Protein AF-A0A6A6MID5-F1 (afdb_monomer)

Organism: Hevea brasiliensis (NCBI:txid3981)

Solvent-accessible surface area (backbone atoms only — not comparable to full-atom values): 8023 Å² total; per-residue (Å²): 129,67,70,67,58,53,53,55,53,51,52,50,52,53,50,52,52,49,54,50,51,54,52,51,52,51,52,49,52,54,50,53,52,52,51,54,57,53,63,59,71,66,64,65,85,73,64,50,68,64,44,44,47,61,60,53,51,75,74,41,56,76,76,51,36,58,46,50,55,53,50,36,69,75,52,44,78,60,45,31,67,38,55,68,59,47,52,50,52,50,42,70,73,68,53,58,93,68,69,88,47,31,50,61,50,56,73,65,63,67,78,84,73,54,71,65,62,40,49,56,51,46,68,65,24,52,74,69,41,64,74,70,79,80,74,132

Foldseek 3Di:
DPPVVVVVVVVVVVVVVVVVVVVVVVVVVVVVVVVVVVVVVPPPVPQDQLCVLVVVLVPDDDPRVVVSVVQCVVCPSVCRNDPPVVVVVSCVVPVDPDPPCLVVVLVVQDCPDDPVVSVVSNVVSVVVNVPPPPDD

InterPro domains:
  IPR005162 Retrotransposon-derived protein PEG10, N-terminal capsid-like domain [PF03732] (54-129)

Sequence (136 aa):
MGAKAIGLQQESKTRNNQMMMDIKAMVAGLSLQNNELAGNRGQSMNVLPESRVKVAALHLEGKAILWHQGYVKIKGPVAYDNWQEYVGSLRARFRKQGYDDPLAELKNLKQTHGLQEYLDTFDALYPKAGVRRSSP

Nearest PDB structures (foldseek):
  6r24-assembly1_A  TM=5.335E-01  e=2.511E+00  Saccharomyces cerevisiae S288C

Structure (mmCIF, N/CA/C/O backbone):
data_AF-A0A6A6MID5-F1
#
_entry.id   AF-A0A6A6MID5-F1
#
loop_
_atom_site.group_PDB
_atom_site.id
_atom_site.type_symbol
_atom_site.label_atom_id
_atom_site.label_alt_id
_atom_site.label_comp_id
_atom_site.label_asym_id
_atom_site.label_entity_id
_atom_site.label_seq_id
_atom_site.pdbx_PDB_ins_code
_atom_site.Cartn_x
_atom_site.Cartn_y
_atom_site.Cartn_z
_atom_site.occupancy
_atom_site.B_iso_or_equiv
_atom_site.auth_seq_id
_atom_site.auth_comp_id
_atom_site.auth_asym_id
_atom_site.auth_atom_id
_atom_site.pdbx_PDB_model_num
ATOM 1 N N . MET A 1 1 ? -26.605 -54.956 -62.099 1.00 56.19 1 MET A N 1
ATOM 2 C CA . MET A 1 1 ? -26.707 -53.664 -61.374 1.00 56.19 1 MET A CA 1
ATOM 3 C C . MET A 1 1 ? -25.943 -53.617 -60.032 1.00 56.19 1 MET A C 1
ATOM 5 O O . MET A 1 1 ? -25.875 -52.544 -59.454 1.00 56.19 1 MET A O 1
ATOM 9 N N . GLY A 1 2 ? -25.311 -54.701 -59.541 1.00 59.19 2 GLY A N 1
ATOM 10 C CA . GLY A 1 2 ? -24.712 -54.739 -58.187 1.00 59.19 2 GLY A CA 1
ATOM 11 C C . GLY A 1 2 ? -23.324 -54.097 -57.993 1.00 59.19 2 GLY A C 1
ATOM 12 O O . GLY A 1 2 ? -23.050 -53.579 -56.918 1.00 59.19 2 GLY A O 1
ATOM 13 N N . ALA A 1 3 ? -22.454 -54.060 -59.009 1.00 59.59 3 ALA A N 1
ATOM 14 C CA . ALA A 1 3 ? -21.067 -53.592 -58.834 1.00 59.59 3 ALA A CA 1
ATOM 15 C C . ALA A 1 3 ? -20.940 -52.073 -58.582 1.00 59.59 3 ALA A C 1
ATOM 17 O O . ALA A 1 3 ? -20.079 -51.632 -57.825 1.00 59.59 3 ALA A O 1
ATOM 18 N N . LYS A 1 4 ? -21.836 -51.266 -59.167 1.00 64.25 4 LYS A N 1
ATOM 19 C CA . LYS A 1 4 ? -21.813 -49.797 -59.040 1.00 64.25 4 LYS A CA 1
ATOM 20 C C . LYS A 1 4 ? -22.214 -49.323 -57.634 1.00 64.25 4 LYS A C 1
ATOM 22 O O . LYS A 1 4 ? -21.677 -48.334 -57.150 1.00 64.25 4 LYS A O 1
ATOM 27 N N . ALA A 1 5 ? -23.112 -50.048 -56.963 1.00 62.97 5 ALA A N 1
ATOM 28 C CA . ALA A 1 5 ? -23.548 -49.733 -55.600 1.00 62.97 5 ALA A CA 1
ATOM 29 C C . ALA A 1 5 ? -22.451 -50.008 -54.554 1.00 62.97 5 ALA A C 1
ATOM 31 O O . ALA A 1 5 ? -22.292 -49.241 -53.607 1.00 62.97 5 ALA A O 1
ATOM 32 N N . ILE A 1 6 ? -21.653 -51.061 -54.761 1.00 67.81 6 ILE A N 1
ATOM 33 C CA . ILE A 1 6 ? -20.550 -51.442 -53.865 1.00 67.81 6 ILE A CA 1
ATOM 34 C C . ILE A 1 6 ? -19.418 -50.404 -53.918 1.00 67.81 6 ILE A C 1
ATOM 36 O O . ILE A 1 6 ? -18.905 -50.008 -52.871 1.00 67.81 6 ILE A O 1
ATOM 40 N N . GLY A 1 7 ? -19.074 -49.907 -55.114 1.00 73.06 7 GLY A N 1
ATOM 41 C CA . GLY A 1 7 ? -18.072 -48.845 -55.283 1.00 73.06 7 GLY A CA 1
ATOM 42 C C . GLY A 1 7 ? -18.457 -47.548 -54.564 1.00 73.06 7 GLY A C 1
ATOM 43 O O . GLY A 1 7 ? -17.680 -47.031 -53.765 1.00 73.06 7 GLY A O 1
ATOM 44 N N . LEU A 1 8 ? -19.702 -47.091 -54.742 1.00 74.25 8 LEU A N 1
ATOM 45 C CA . LEU A 1 8 ? -20.216 -45.879 -54.089 1.00 74.25 8 LEU A CA 1
ATOM 46 C C . LEU A 1 8 ? -20.234 -45.992 -52.554 1.00 74.25 8 LEU A C 1
ATOM 48 O O . LEU A 1 8 ? -19.911 -45.034 -51.849 1.00 74.25 8 LEU A O 1
ATOM 52 N N . GLN A 1 9 ? -20.575 -47.167 -52.014 1.00 77.62 9 GLN A N 1
ATOM 53 C CA . GLN A 1 9 ? -20.556 -47.393 -50.568 1.00 77.62 9 GLN A CA 1
ATOM 54 C C . GLN A 1 9 ? -19.124 -47.391 -50.008 1.00 77.62 9 GLN A C 1
ATOM 56 O O . GLN A 1 9 ? -18.894 -46.887 -48.908 1.00 77.62 9 GLN A O 1
ATOM 61 N N . GLN A 1 10 ? -18.156 -47.929 -50.753 1.00 79.94 10 GLN A N 1
ATOM 62 C CA . GLN A 1 10 ? -16.754 -47.930 -50.342 1.00 79.94 10 GLN A CA 1
ATOM 63 C C . GLN A 1 10 ? -16.147 -46.522 -50.387 1.00 79.94 10 GLN A C 1
ATOM 65 O O . GLN A 1 10 ? -15.466 -46.122 -49.446 1.00 79.94 10 GLN A O 1
ATOM 70 N N . GLU A 1 11 ? -16.458 -45.736 -51.417 1.00 80.56 11 GLU A N 1
ATOM 71 C CA . GLU A 1 11 ? -16.059 -44.326 -51.510 1.00 80.56 11 GLU A CA 1
ATOM 72 C C . GLU A 1 11 ? -16.633 -43.487 -50.362 1.00 80.56 11 GLU A C 1
ATOM 74 O O . GLU A 1 11 ? -15.929 -42.653 -49.791 1.00 80.56 11 GLU A O 1
ATOM 79 N N . SER A 1 12 ? -17.892 -43.729 -49.979 1.00 85.31 12 SER A N 1
ATOM 80 C CA . SER A 1 12 ? -18.508 -43.078 -48.818 1.00 85.31 12 SER A CA 1
ATOM 81 C C . SER A 1 12 ? -17.783 -43.430 -47.515 1.00 85.31 12 SER A C 1
ATOM 83 O O . SER A 1 12 ? -17.494 -42.535 -46.722 1.00 85.31 12 SER A O 1
ATOM 85 N N . LYS A 1 13 ? -17.408 -44.700 -47.315 1.00 87.75 13 LYS A N 1
ATOM 86 C CA . LYS A 1 13 ? -16.617 -45.125 -46.146 1.00 87.75 13 LYS A CA 1
ATOM 87 C C . LYS A 1 13 ? -15.249 -44.448 -46.111 1.00 87.75 13 LYS A C 1
ATOM 89 O O . LYS A 1 13 ? -14.857 -43.938 -45.066 1.00 87.75 13 LYS A O 1
ATOM 94 N N . THR A 1 14 ? -14.548 -44.392 -47.242 1.00 91.44 14 THR A N 1
ATOM 95 C CA . THR A 1 14 ? -13.245 -43.717 -47.340 1.00 91.44 14 THR A CA 1
ATOM 96 C C . THR A 1 14 ? -13.368 -42.229 -47.022 1.00 91.44 14 THR A C 1
ATOM 98 O O . THR A 1 14 ? -12.585 -41.701 -46.236 1.00 91.44 14 THR A O 1
ATOM 101 N N . ARG A 1 15 ? -14.395 -41.562 -47.558 1.00 91.19 15 ARG A N 1
ATOM 102 C CA . ARG A 1 15 ? -14.667 -40.143 -47.296 1.00 91.19 15 ARG A CA 1
ATOM 103 C C . ARG A 1 15 ? -14.971 -39.877 -45.822 1.00 91.19 15 ARG A C 1
ATOM 105 O O . ARG A 1 15 ? -14.408 -38.953 -45.248 1.00 91.19 15 ARG A O 1
ATOM 112 N N . ASN A 1 16 ? -15.798 -40.713 -45.198 1.00 91.75 16 ASN A N 1
ATOM 113 C CA . ASN A 1 16 ? -16.126 -40.596 -43.776 1.00 91.75 16 ASN A CA 1
ATOM 11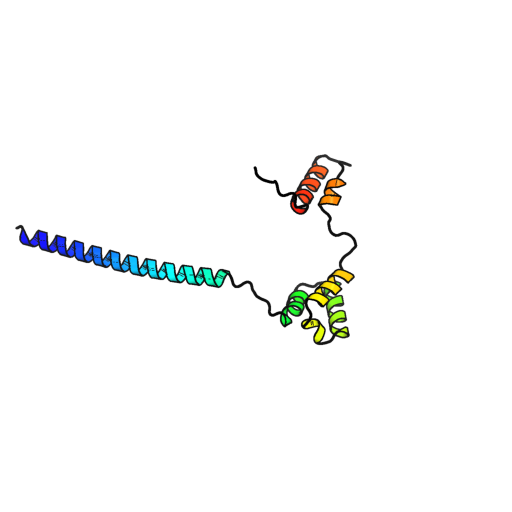4 C C . ASN A 1 16 ? -14.899 -40.837 -42.887 1.00 91.75 16 ASN A C 1
ATOM 116 O O . ASN A 1 16 ? -14.705 -40.131 -41.900 1.00 91.75 16 ASN A O 1
ATOM 120 N N . ASN A 1 17 ? -14.045 -41.797 -43.252 1.00 91.44 17 ASN A N 1
ATOM 121 C CA . ASN A 1 17 ? -12.797 -42.050 -42.538 1.00 91.44 17 ASN A CA 1
ATOM 122 C C . ASN A 1 17 ? -11.846 -40.852 -42.631 1.00 91.44 17 ASN A C 1
ATOM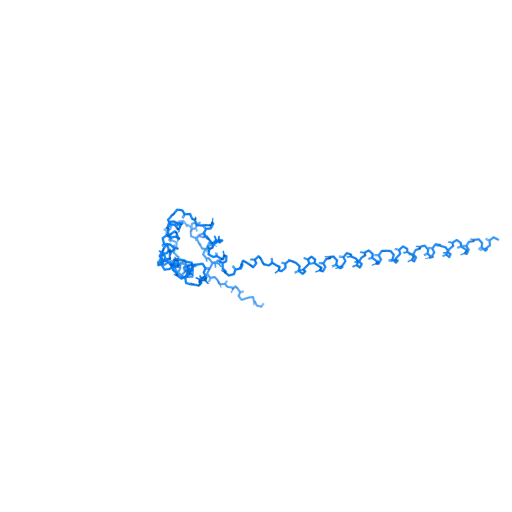 124 O O . ASN A 1 17 ? -11.269 -40.472 -41.614 1.00 91.44 17 ASN A O 1
ATOM 128 N N . GLN A 1 18 ? -11.733 -40.225 -43.807 1.00 93.12 18 GLN A N 1
ATOM 129 C CA . GLN A 1 18 ? -10.925 -39.018 -43.982 1.00 93.12 18 GLN A CA 1
ATOM 130 C C . GLN A 1 18 ? -11.468 -37.854 -43.146 1.00 93.12 18 GLN A C 1
ATOM 132 O O . GLN A 1 18 ? -10.728 -37.258 -42.373 1.00 93.12 18 GLN A O 1
ATOM 137 N N . MET A 1 19 ? -12.778 -37.600 -43.211 1.00 92.44 19 MET A N 1
ATOM 138 C CA . MET A 1 19 ? -13.420 -36.558 -42.402 1.00 92.44 19 MET A CA 1
ATOM 139 C C . MET A 1 19 ? -13.182 -36.773 -40.901 1.00 92.44 19 MET A C 1
ATOM 141 O O . MET A 1 19 ? -12.922 -35.824 -40.166 1.00 92.44 19 MET A O 1
ATOM 145 N N . MET A 1 20 ? -13.213 -38.024 -40.436 1.00 92.62 20 MET A N 1
ATOM 146 C CA . MET A 1 20 ? -12.901 -38.349 -39.044 1.00 92.62 20 MET A CA 1
ATOM 147 C C . MET A 1 20 ? -11.429 -38.124 -38.681 1.00 92.62 20 MET A C 1
ATOM 149 O O . MET A 1 20 ? -11.142 -37.756 -37.541 1.00 92.62 20 MET A O 1
ATOM 153 N N . MET A 1 21 ? -10.492 -38.336 -39.608 1.00 92.00 21 MET A N 1
ATOM 154 C CA . MET A 1 21 ? -9.079 -38.010 -39.385 1.00 92.00 21 MET A CA 1
ATOM 155 C C . MET A 1 21 ? -8.874 -36.500 -39.265 1.00 92.00 21 MET A C 1
ATOM 157 O O . MET A 1 21 ? -8.204 -36.057 -38.332 1.00 92.00 21 MET A O 1
ATOM 161 N N . ASP A 1 22 ? -9.520 -35.720 -40.130 1.00 92.88 22 ASP A N 1
ATOM 162 C CA . ASP A 1 22 ? -9.428 -34.260 -40.112 1.00 92.88 22 ASP A CA 1
ATOM 163 C C . ASP A 1 22 ? -10.006 -33.687 -38.805 1.00 92.88 22 ASP A C 1
ATOM 165 O O . ASP A 1 22 ? -9.389 -32.836 -38.163 1.00 92.88 22 ASP A O 1
ATOM 169 N N . ILE A 1 23 ? -11.144 -34.219 -38.336 1.00 95.44 23 ILE A N 1
ATOM 170 C CA . ILE A 1 23 ? -11.735 -33.851 -37.036 1.00 95.44 23 ILE A CA 1
ATOM 171 C C . ILE A 1 23 ? -10.791 -34.193 -35.880 1.00 95.44 23 ILE A C 1
ATOM 173 O O . ILE A 1 23 ? -10.583 -33.364 -34.992 1.00 95.44 23 ILE A O 1
ATOM 177 N N . LYS A 1 24 ? -10.183 -35.385 -35.879 1.00 91.62 24 LYS A N 1
ATOM 178 C CA . LYS A 1 24 ? -9.220 -35.772 -34.835 1.00 91.62 24 LYS A CA 1
ATOM 179 C C . LYS A 1 24 ? -8.004 -34.847 -34.810 1.00 91.62 24 LYS A C 1
ATOM 181 O O . LYS A 1 24 ? -7.575 -34.457 -33.726 1.00 91.62 24 LYS A O 1
ATOM 186 N N . ALA A 1 25 ? -7.483 -34.469 -35.976 1.00 92.62 25 ALA A N 1
ATOM 187 C CA . ALA A 1 25 ? -6.367 -33.535 -36.082 1.00 92.62 25 ALA A CA 1
ATOM 188 C C . ALA A 1 25 ? -6.737 -32.147 -35.532 1.00 92.62 25 ALA A C 1
ATOM 190 O O . ALA A 1 25 ? -5.980 -31.575 -34.748 1.00 92.62 25 ALA A O 1
ATOM 191 N N . MET A 1 26 ? -7.932 -31.643 -35.860 1.00 93.94 26 MET A N 1
ATOM 192 C CA . MET A 1 26 ? -8.430 -30.366 -35.336 1.00 93.94 26 MET A CA 1
ATOM 193 C C . MET A 1 26 ? -8.598 -30.387 -33.811 1.00 93.94 26 MET A C 1
ATOM 195 O O . MET A 1 26 ? -8.159 -29.462 -33.129 1.00 93.94 26 MET A O 1
ATOM 199 N N . VAL A 1 27 ? -9.175 -31.454 -33.249 1.00 92.19 27 VAL A N 1
ATOM 200 C CA . VAL A 1 27 ? -9.355 -31.594 -31.792 1.00 92.19 27 VAL A CA 1
ATOM 201 C C . VAL A 1 27 ? -8.011 -31.696 -31.067 1.00 92.19 27 VAL A C 1
ATOM 203 O O . VAL A 1 27 ? -7.846 -31.102 -29.999 1.00 92.19 27 VAL A O 1
ATOM 206 N N . ALA A 1 28 ? -7.032 -32.395 -31.648 1.00 90.31 28 ALA A N 1
ATOM 207 C CA . ALA A 1 28 ? -5.676 -32.454 -31.110 1.00 90.31 28 ALA A CA 1
ATOM 208 C C . ALA A 1 28 ? -5.016 -31.064 -31.101 1.00 90.31 28 ALA A C 1
ATOM 210 O O . ALA A 1 28 ? -4.485 -30.656 -30.070 1.00 90.31 28 ALA A O 1
ATOM 211 N N . GLY A 1 29 ? -5.128 -30.304 -32.197 1.00 88.38 29 GLY A N 1
ATOM 212 C CA . GLY A 1 29 ? -4.639 -28.922 -32.276 1.00 88.38 29 GLY A CA 1
ATOM 213 C C . GLY A 1 29 ? -5.275 -28.000 -31.229 1.00 88.38 29 GLY A C 1
ATOM 214 O O . GLY A 1 29 ? -4.566 -27.294 -30.515 1.00 88.38 29 GLY A O 1
ATOM 215 N N . LEU A 1 30 ? -6.600 -28.071 -31.056 1.00 89.94 30 LEU A N 1
ATOM 216 C CA . LEU A 1 30 ? -7.320 -27.310 -30.025 1.00 89.94 30 LEU A CA 1
ATOM 217 C C . LEU A 1 30 ? -6.902 -27.708 -28.603 1.00 89.94 30 LEU A C 1
ATOM 219 O O . LEU A 1 30 ? -6.809 -26.858 -27.718 1.00 89.94 30 LEU A O 1
ATOM 223 N N . SER A 1 31 ? -6.628 -28.992 -28.374 1.00 83.69 31 SER A N 1
ATOM 224 C CA . SER A 1 31 ? -6.165 -29.493 -27.075 1.00 83.69 31 SER A CA 1
ATOM 225 C C . SER A 1 31 ? -4.761 -28.988 -26.741 1.00 83.69 31 SER A C 1
ATOM 227 O O . SER A 1 31 ? -4.518 -28.578 -25.606 1.00 83.69 31 SER A O 1
ATOM 229 N N . LEU A 1 32 ? -3.859 -28.956 -27.728 1.00 80.44 32 LEU A N 1
ATOM 230 C CA . LEU A 1 32 ? -2.516 -28.389 -27.581 1.00 80.44 32 LEU A CA 1
ATOM 231 C C . LEU A 1 32 ? -2.584 -26.894 -27.247 1.00 80.44 32 LEU A C 1
ATOM 233 O O . LEU A 1 32 ? -2.009 -26.467 -26.247 1.00 80.44 32 LEU A O 1
ATOM 237 N N . GLN A 1 33 ? -3.387 -26.129 -27.993 1.00 79.56 33 GLN A N 1
ATOM 238 C CA . GLN A 1 33 ? -3.582 -24.699 -27.742 1.00 79.56 33 GLN A CA 1
ATOM 239 C C . GLN A 1 33 ? -4.193 -24.430 -26.354 1.00 79.56 33 GLN A C 1
ATOM 241 O O . GLN A 1 33 ? -3.767 -23.5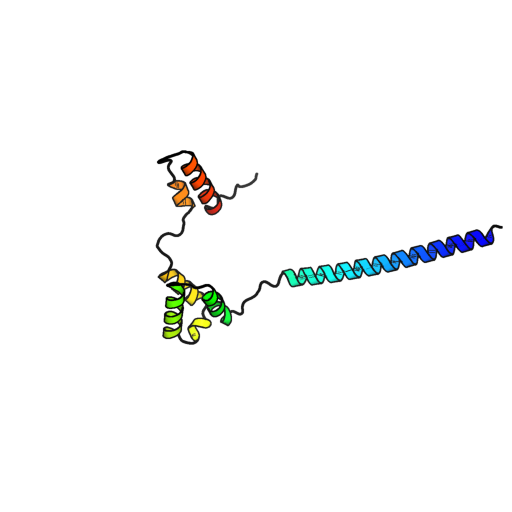17 -25.645 1.00 79.56 33 GLN A O 1
ATOM 246 N N . ASN A 1 34 ? -5.157 -25.245 -25.912 1.00 73.44 34 ASN A N 1
ATOM 247 C CA . ASN A 1 34 ? -5.742 -25.125 -24.572 1.00 73.44 34 ASN A CA 1
ATOM 248 C C . ASN A 1 34 ? -4.729 -25.414 -23.453 1.00 73.44 34 ASN A C 1
ATOM 250 O O . ASN A 1 34 ? -4.791 -24.768 -22.403 1.00 73.44 34 ASN A O 1
ATOM 254 N N . ASN A 1 35 ? -3.799 -26.349 -23.669 1.00 73.81 35 ASN A N 1
ATOM 255 C CA . ASN A 1 35 ? -2.740 -26.674 -22.714 1.00 73.81 35 ASN A CA 1
ATOM 256 C C . ASN A 1 35 ? -1.701 -25.540 -22.603 1.00 73.81 35 ASN A C 1
ATOM 258 O O . ASN A 1 35 ? -1.307 -25.167 -21.500 1.00 73.81 35 ASN A O 1
ATOM 262 N N . GLU A 1 36 ? -1.324 -24.917 -23.723 1.00 72.25 36 GLU A N 1
ATOM 263 C CA . GLU A 1 36 ? -0.448 -23.732 -23.748 1.00 72.25 36 GLU A CA 1
ATOM 264 C C . GLU A 1 36 ? -1.085 -22.529 -23.028 1.00 72.25 36 GLU A C 1
ATOM 266 O O . GLU A 1 36 ? -0.455 -21.873 -22.193 1.00 72.25 36 GLU A O 1
ATOM 271 N N . LEU A 1 37 ? -2.377 -22.278 -23.275 1.00 64.38 37 LEU A N 1
ATOM 272 C CA . LEU A 1 37 ? -3.150 -21.238 -22.584 1.00 64.38 37 LEU A CA 1
ATOM 273 C C . LEU A 1 37 ? -3.336 -21.526 -21.083 1.00 64.38 37 LEU A C 1
ATOM 275 O O . LEU A 1 37 ? -3.533 -20.597 -20.297 1.00 64.38 37 LEU A O 1
ATOM 279 N N . ALA A 1 38 ? -3.325 -22.794 -20.664 1.00 63.56 38 ALA A N 1
ATOM 280 C CA . ALA A 1 38 ? -3.353 -23.175 -19.253 1.00 63.56 38 ALA A CA 1
ATOM 281 C C . ALA A 1 38 ? -1.984 -22.966 -18.582 1.00 63.56 38 ALA A C 1
ATOM 283 O O . ALA A 1 38 ? -1.937 -22.447 -17.467 1.00 63.56 38 ALA A O 1
ATOM 284 N N . GLY A 1 39 ? -0.883 -23.268 -19.280 1.00 60.47 39 GLY A N 1
ATOM 285 C CA . GLY A 1 39 ? 0.482 -23.008 -18.807 1.00 60.47 39 GLY A CA 1
ATOM 286 C C . GLY A 1 39 ? 0.770 -21.519 -18.575 1.00 60.47 39 GLY A C 1
ATOM 287 O O . GLY A 1 39 ? 1.390 -21.155 -17.577 1.00 60.47 39 GLY A O 1
ATOM 288 N N . ASN A 1 40 ? 0.237 -20.639 -19.429 1.00 58.44 40 ASN A N 1
ATOM 289 C CA . ASN A 1 40 ? 0.419 -19.188 -19.292 1.00 58.44 40 ASN A CA 1
ATOM 290 C C . ASN A 1 40 ? -0.514 -18.520 -18.268 1.00 58.44 40 ASN A C 1
ATOM 292 O O . ASN A 1 40 ? -0.204 -17.434 -17.781 1.00 58.44 40 ASN A O 1
ATOM 296 N N . ARG A 1 41 ? -1.618 -19.164 -17.864 1.00 56.00 41 ARG A N 1
ATOM 297 C CA . ARG A 1 41 ? -2.520 -18.644 -16.813 1.00 56.00 41 ARG A CA 1
ATOM 298 C C . ARG A 1 41 ? -1.897 -18.638 -15.410 1.00 56.00 41 ARG A C 1
ATOM 300 O O . ARG A 1 41 ? -2.452 -18.020 -14.506 1.00 56.00 41 ARG A O 1
ATOM 307 N N . GLY A 1 42 ? -0.745 -19.289 -15.240 1.00 50.44 42 GLY A N 1
ATOM 308 C CA . GLY A 1 42 ? 0.053 -19.286 -14.013 1.00 50.44 42 GLY A CA 1
ATOM 309 C C . GLY A 1 42 ? 1.127 -18.197 -13.943 1.00 50.44 42 GLY A C 1
ATOM 310 O O . GLY A 1 42 ? 1.803 -18.102 -12.918 1.00 50.44 42 GLY A O 1
ATOM 311 N N . GLN A 1 43 ? 1.293 -17.358 -14.976 1.00 50.47 43 GLN A N 1
ATOM 312 C CA . GLN A 1 43 ? 2.139 -16.168 -14.871 1.00 50.47 43 GLN A CA 1
ATOM 313 C C . GLN A 1 43 ? 1.418 -15.115 -14.022 1.00 50.47 43 GLN A C 1
ATOM 315 O O . GLN A 1 43 ? 0.892 -14.117 -14.507 1.00 50.47 43 GLN A O 1
ATOM 320 N N . SER A 1 44 ? 1.419 -15.351 -12.706 1.00 50.75 44 SER A N 1
ATOM 321 C CA . SER A 1 44 ? 1.450 -14.273 -11.727 1.00 50.75 44 SER A CA 1
ATOM 322 C C . SER A 1 44 ? 2.444 -13.249 -12.251 1.00 50.75 44 SER A C 1
ATOM 324 O O . SER A 1 44 ? 3.573 -13.614 -12.584 1.00 50.75 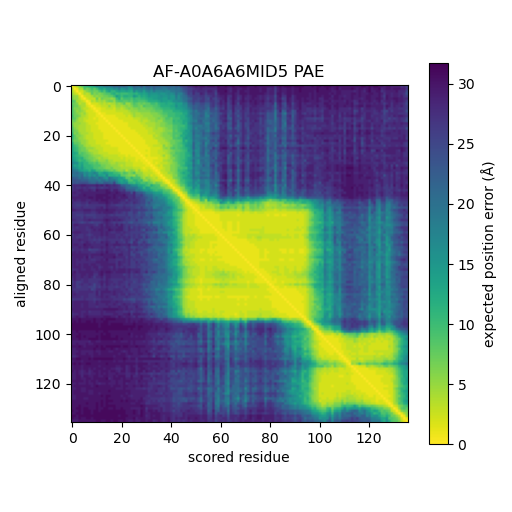44 SER A O 1
ATOM 326 N N . MET A 1 45 ? 2.001 -12.003 -12.391 1.00 49.03 45 MET A N 1
ATOM 327 C CA . MET A 1 45 ? 2.836 -10.856 -12.708 1.00 49.03 45 MET A CA 1
ATOM 328 C C . MET A 1 45 ? 3.924 -10.783 -11.630 1.00 49.03 45 MET A C 1
ATOM 330 O O . MET A 1 45 ? 3.755 -10.139 -10.596 1.00 49.03 45 MET A O 1
ATOM 334 N N . ASN A 1 46 ? 5.001 -11.549 -11.808 1.00 57.19 46 ASN A N 1
ATOM 335 C CA . ASN A 1 46 ? 6.073 -11.670 -10.843 1.00 57.19 46 ASN A CA 1
ATOM 336 C C . ASN A 1 46 ? 6.881 -10.392 -10.983 1.00 57.19 46 ASN A C 1
ATOM 338 O O . ASN A 1 46 ? 7.837 -10.318 -11.752 1.00 57.19 46 ASN A O 1
ATOM 342 N N . VAL A 1 47 ? 6.405 -9.344 -10.311 1.00 68.38 47 VAL A N 1
ATOM 343 C CA . VAL A 1 47 ? 7.118 -8.083 -10.211 1.00 68.38 47 VAL A CA 1
ATOM 344 C C . VAL A 1 47 ? 8.489 -8.423 -9.651 1.00 68.38 47 VAL A C 1
ATOM 346 O O . VAL A 1 47 ? 8.600 -8.916 -8.517 1.00 68.38 47 VAL A O 1
ATOM 349 N N . LEU A 1 48 ? 9.508 -8.172 -10.475 1.00 78.19 48 LEU A N 1
ATOM 350 C CA . LEU A 1 48 ? 10.901 -8.366 -10.112 1.00 78.19 48 LEU A CA 1
ATOM 351 C C . LEU A 1 48 ? 11.152 -7.735 -8.732 1.00 78.19 48 LEU A C 1
ATOM 353 O O . LEU A 1 48 ? 10.629 -6.640 -8.483 1.00 78.19 48 LEU A O 1
ATOM 357 N N . PRO A 1 49 ? 11.867 -8.406 -7.812 1.00 74.38 49 PRO A N 1
ATOM 358 C CA . PRO A 1 49 ? 12.055 -7.934 -6.439 1.00 74.38 49 PRO A CA 1
ATOM 359 C C . PRO A 1 49 ? 12.437 -6.449 -6.327 1.00 74.38 49 PRO A C 1
ATOM 361 O O . PRO A 1 49 ? 11.810 -5.718 -5.560 1.00 74.38 49 PRO A O 1
ATOM 364 N N . GLU A 1 50 ? 13.354 -5.990 -7.174 1.00 78.00 50 GLU A N 1
ATOM 365 C CA . GLU A 1 50 ? 13.859 -4.615 -7.289 1.00 78.00 50 GLU A CA 1
ATOM 366 C C . GLU A 1 50 ? 12.814 -3.591 -7.779 1.00 78.00 50 GLU A C 1
ATOM 368 O O . GLU A 1 50 ? 12.965 -2.376 -7.628 1.00 78.00 50 GLU A O 1
ATOM 373 N N . SER A 1 51 ? 11.722 -4.065 -8.381 1.00 86.50 51 SER A N 1
ATOM 374 C CA . SER A 1 51 ? 10.636 -3.229 -8.899 1.00 86.50 51 SER A CA 1
ATOM 375 C C . SER A 1 51 ? 9.467 -3.102 -7.923 1.00 86.50 51 SER A C 1
ATOM 377 O O . SER A 1 51 ? 8.628 -2.216 -8.088 1.00 86.50 51 SER A O 1
ATOM 379 N N . ARG A 1 52 ? 9.402 -3.931 -6.874 1.00 90.12 52 ARG A N 1
ATOM 380 C CA . ARG A 1 52 ? 8.245 -3.995 -5.962 1.00 90.12 52 ARG A CA 1
ATOM 381 C C . ARG A 1 52 ? 7.974 -2.680 -5.246 1.00 90.12 52 ARG A C 1
ATOM 383 O O . ARG A 1 52 ? 6.827 -2.251 -5.175 1.00 90.12 52 ARG A O 1
ATOM 390 N N . VAL A 1 53 ? 9.022 -2.007 -4.773 1.00 93.12 53 VAL A N 1
ATOM 391 C CA . VAL A 1 53 ? 8.893 -0.700 -4.109 1.00 93.12 53 VAL A CA 1
ATOM 392 C C . VAL A 1 53 ? 8.376 0.363 -5.081 1.00 93.12 53 VAL A C 1
ATOM 394 O O . VAL A 1 53 ? 7.515 1.159 -4.712 1.00 93.12 53 VAL A O 1
ATOM 397 N N . LYS A 1 54 ? 8.840 0.345 -6.338 1.00 92.25 54 LYS A N 1
ATOM 398 C CA . LYS A 1 54 ? 8.380 1.277 -7.381 1.00 92.25 54 LYS A CA 1
ATOM 399 C C . LYS A 1 54 ? 6.906 1.049 -7.709 1.00 92.25 54 LYS A C 1
ATOM 401 O O . LYS A 1 54 ? 6.140 2.002 -7.734 1.00 92.25 54 LYS A O 1
ATOM 406 N N . VAL A 1 55 ? 6.501 -0.208 -7.888 1.00 91.94 55 VAL A N 1
ATOM 407 C CA . VAL A 1 55 ? 5.102 -0.577 -8.156 1.00 91.94 55 VAL A CA 1
ATOM 408 C C . VAL A 1 55 ? 4.193 -0.230 -6.974 1.00 91.94 55 VAL A C 1
ATOM 410 O O . VAL A 1 55 ? 3.103 0.301 -7.175 1.00 91.94 55 VAL A O 1
ATOM 413 N N . ALA A 1 56 ? 4.638 -0.463 -5.736 1.00 91.38 56 ALA A N 1
ATOM 414 C CA . ALA A 1 56 ? 3.887 -0.072 -4.545 1.00 91.38 56 ALA A CA 1
ATOM 415 C C . ALA A 1 56 ? 3.688 1.450 -4.472 1.00 91.38 56 ALA A C 1
ATOM 417 O O . ALA A 1 56 ? 2.586 1.903 -4.175 1.00 91.38 56 ALA A O 1
ATOM 418 N N . ALA A 1 57 ? 4.720 2.234 -4.802 1.00 93.00 57 ALA A N 1
ATOM 419 C CA . ALA A 1 57 ? 4.655 3.693 -4.794 1.00 93.00 57 ALA A CA 1
ATOM 420 C C . ALA A 1 57 ? 3.609 4.267 -5.766 1.00 93.00 57 ALA A C 1
ATOM 422 O O . ALA A 1 57 ? 3.026 5.301 -5.454 1.00 93.00 57 ALA A O 1
ATOM 423 N N . LEU A 1 58 ? 3.321 3.585 -6.886 1.00 93.50 58 LEU A N 1
ATOM 424 C CA . LEU A 1 58 ? 2.267 3.990 -7.834 1.00 93.50 58 LEU A CA 1
ATOM 425 C C . LEU A 1 58 ? 0.868 4.022 -7.204 1.00 93.50 58 LEU A C 1
ATOM 427 O O . LEU A 1 58 ? -0.005 4.721 -7.702 1.00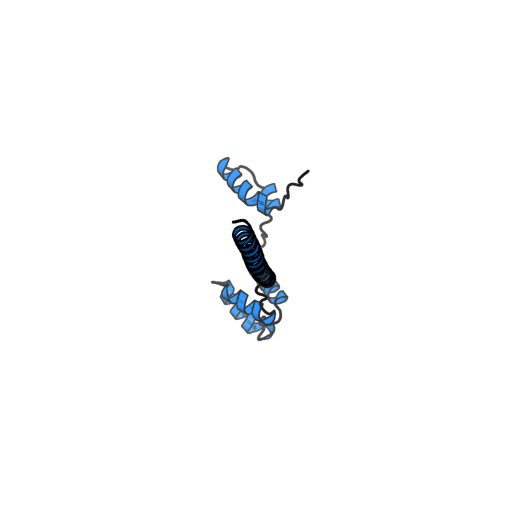 93.50 58 LEU A O 1
ATOM 431 N N . HIS A 1 59 ? 0.662 3.268 -6.124 1.00 90.25 59 HIS A N 1
ATOM 432 C CA . HIS A 1 59 ? -0.619 3.144 -5.430 1.00 90.25 59 HIS A CA 1
ATOM 433 C C . HIS A 1 59 ? -0.668 3.964 -4.133 1.00 90.25 59 HIS A C 1
ATOM 435 O O . HIS A 1 59 ? -1.633 3.872 -3.376 1.00 90.25 59 HIS A O 1
ATOM 441 N N . LEU A 1 60 ? 0.388 4.723 -3.817 1.00 90.94 60 LEU A N 1
ATOM 442 C CA . LEU A 1 60 ? 0.412 5.568 -2.629 1.00 90.94 60 LEU A CA 1
ATOM 443 C C . LEU A 1 60 ? -0.141 6.950 -2.952 1.00 90.94 60 LEU A C 1
ATOM 445 O O . LEU A 1 60 ? 0.285 7.601 -3.900 1.00 90.94 60 LEU A O 1
ATOM 449 N N . GLU A 1 61 ? -1.012 7.442 -2.078 1.00 86.12 61 GLU A N 1
ATOM 450 C CA . GLU A 1 61 ? -1.629 8.759 -2.212 1.00 86.12 61 GLU A CA 1
ATOM 451 C C . GLU A 1 61 ? -1.505 9.570 -0.914 1.00 86.12 61 GLU A C 1
ATOM 453 O O . GLU A 1 61 ? -1.205 9.049 0.169 1.00 86.12 61 GLU A O 1
ATOM 458 N N . GLY A 1 62 ? -1.695 10.887 -1.021 1.00 92.56 62 GLY A N 1
ATOM 459 C CA . GLY A 1 62 ? -1.710 11.807 0.118 1.00 92.56 62 GLY A CA 1
ATOM 460 C C . GLY A 1 62 ? -0.478 11.699 1.029 1.00 92.56 62 GLY A C 1
ATOM 461 O O . GLY A 1 62 ? 0.664 11.872 0.609 1.00 92.56 62 GLY A O 1
ATOM 462 N N . LYS A 1 63 ? -0.694 11.413 2.319 1.00 89.00 63 LYS A N 1
ATOM 463 C CA . LYS A 1 63 ? 0.395 11.316 3.313 1.00 89.00 63 LYS A CA 1
ATOM 464 C C . LYS A 1 63 ? 1.336 10.127 3.065 1.00 89.00 63 LYS A C 1
ATOM 466 O O . LYS A 1 63 ? 2.476 10.162 3.533 1.00 89.00 63 LYS A O 1
ATOM 471 N N . ALA A 1 64 ? 0.881 9.092 2.357 1.00 92.19 64 ALA A N 1
ATOM 472 C CA . ALA A 1 64 ? 1.673 7.894 2.100 1.00 92.19 64 ALA A CA 1
ATOM 473 C C . ALA A 1 64 ? 2.745 8.133 1.028 1.00 92.19 64 ALA A C 1
ATOM 475 O O . ALA A 1 64 ? 3.898 7.746 1.227 1.00 92.19 64 ALA A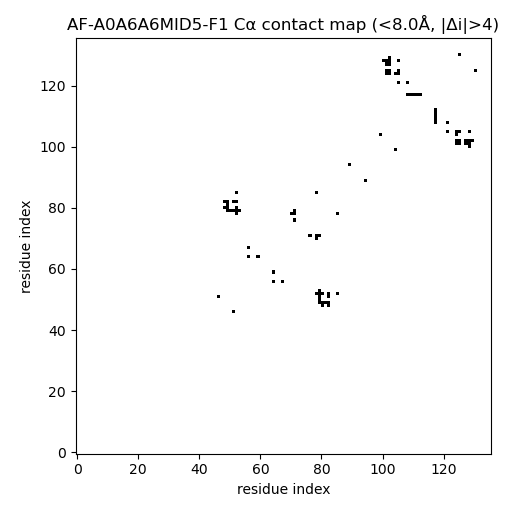 O 1
ATOM 476 N N . ILE A 1 65 ? 2.412 8.848 -0.054 1.00 94.50 65 ILE A N 1
ATOM 477 C CA . ILE A 1 65 ? 3.398 9.174 -1.095 1.00 94.50 65 ILE A CA 1
ATOM 478 C C . ILE A 1 65 ? 4.464 10.154 -0.587 1.00 94.50 65 ILE A C 1
ATOM 480 O O . ILE A 1 65 ? 5.652 9.956 -0.843 1.00 94.50 65 ILE A O 1
ATOM 484 N N . LEU A 1 66 ? 4.078 11.138 0.236 1.00 95.31 66 LEU A N 1
ATOM 485 C CA . LEU A 1 66 ? 5.026 12.051 0.891 1.00 95.31 66 LE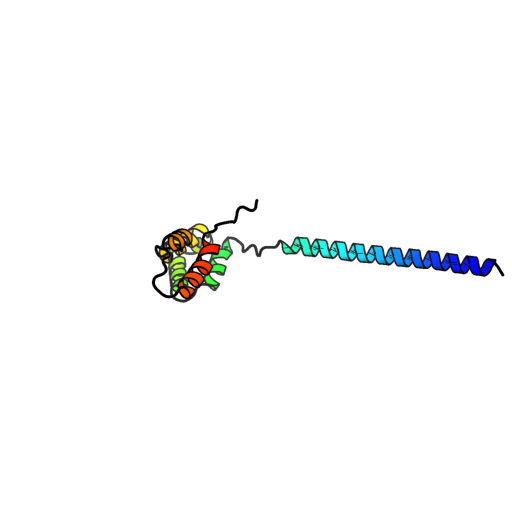U A CA 1
ATOM 486 C C . LEU A 1 66 ? 5.993 11.304 1.821 1.00 95.31 66 LEU A C 1
ATOM 488 O O . LEU A 1 66 ? 7.182 11.622 1.887 1.00 95.31 66 LEU A O 1
ATOM 492 N N . TRP A 1 67 ? 5.506 10.280 2.530 1.00 96.12 67 TRP A N 1
ATOM 493 C CA . TRP A 1 67 ? 6.380 9.419 3.321 1.00 96.12 67 TRP A CA 1
ATOM 494 C C . TRP A 1 67 ? 7.359 8.635 2.450 1.00 96.12 67 TRP A C 1
ATOM 496 O O . TRP A 1 67 ? 8.544 8.611 2.775 1.00 96.12 67 TRP A O 1
ATOM 506 N N . HIS A 1 68 ? 6.888 8.019 1.363 1.00 96.00 68 HIS A N 1
ATOM 507 C CA . HIS A 1 68 ? 7.748 7.257 0.461 1.00 96.00 68 HIS A CA 1
ATOM 508 C C . HIS A 1 68 ? 8.889 8.120 -0.096 1.00 96.00 68 HIS A C 1
ATOM 510 O O . HIS A 1 68 ? 10.041 7.694 -0.055 1.00 96.00 68 HIS A O 1
ATOM 516 N N . GLN A 1 69 ? 8.599 9.354 -0.525 1.00 96.12 69 GLN A N 1
ATOM 517 C CA . GLN A 1 69 ? 9.617 10.305 -0.988 1.00 96.12 69 GLN A CA 1
ATOM 518 C C . GLN A 1 69 ? 10.689 10.565 0.082 1.00 96.12 69 GLN A C 1
ATOM 520 O O . GLN A 1 69 ? 11.884 10.525 -0.208 1.00 96.12 69 GLN A O 1
ATOM 525 N N . GLY A 1 70 ? 10.276 10.780 1.336 1.00 96.44 70 GLY A N 1
ATOM 526 C CA . GLY A 1 70 ? 11.202 10.938 2.459 1.00 96.44 70 GLY A CA 1
ATOM 527 C C . GLY A 1 70 ? 12.004 9.668 2.762 1.00 96.44 70 GLY A C 1
ATOM 528 O O . GLY A 1 70 ? 13.206 9.743 3.001 1.00 96.44 70 GLY A O 1
ATOM 529 N N . TYR A 1 71 ? 11.358 8.501 2.707 1.00 95.56 71 TYR A N 1
ATOM 530 C CA . TYR A 1 71 ? 11.998 7.203 2.916 1.00 95.56 71 TYR A CA 1
ATOM 531 C C . TYR A 1 71 ? 13.114 6.962 1.891 1.00 95.56 71 TYR A C 1
ATOM 533 O O . TYR A 1 71 ? 14.247 6.684 2.279 1.00 95.56 71 TYR A O 1
ATOM 541 N N . VAL A 1 72 ? 12.823 7.153 0.599 1.00 95.00 72 VAL A N 1
ATOM 542 C CA . VAL A 1 72 ? 13.807 7.018 -0.488 1.00 95.00 72 VAL A CA 1
ATOM 543 C C . VAL A 1 72 ? 14.926 8.046 -0.349 1.00 95.00 72 VAL A C 1
ATOM 545 O O . VAL A 1 72 ? 16.091 7.698 -0.509 1.00 95.00 72 VAL A O 1
ATOM 548 N N . LYS A 1 73 ? 14.607 9.296 0.011 1.00 96.50 73 LYS A N 1
ATOM 549 C CA . LYS A 1 73 ? 15.618 10.344 0.212 1.00 96.50 73 LYS A CA 1
ATOM 550 C C . LYS A 1 73 ? 16.639 9.979 1.297 1.00 96.50 73 LYS A C 1
ATOM 552 O O . LYS A 1 73 ? 17.809 10.307 1.151 1.00 96.50 73 LYS A O 1
ATOM 557 N N . ILE A 1 74 ? 16.205 9.321 2.373 1.00 95.06 74 ILE A N 1
ATOM 558 C CA . ILE A 1 74 ? 17.077 8.919 3.490 1.00 95.06 74 ILE A CA 1
ATOM 559 C C . ILE A 1 74 ? 17.868 7.649 3.153 1.00 95.06 74 ILE A C 1
ATOM 561 O O . ILE A 1 74 ? 19.040 7.540 3.499 1.00 95.06 74 ILE A O 1
ATOM 565 N N . LYS A 1 75 ? 17.221 6.675 2.508 1.00 92.75 75 LYS A N 1
ATOM 566 C CA . LYS A 1 75 ? 17.780 5.338 2.255 1.00 92.75 75 LYS A CA 1
ATOM 567 C C . LYS A 1 75 ? 18.596 5.246 0.960 1.00 92.75 75 LYS A C 1
ATOM 569 O O . LYS A 1 75 ? 19.399 4.328 0.819 1.00 92.75 75 LYS A O 1
ATOM 574 N N . GLY A 1 76 ? 18.399 6.169 0.020 1.00 91.38 76 GLY A N 1
ATOM 575 C CA . GLY A 1 76 ? 19.048 6.136 -1.288 1.00 91.38 76 GLY A CA 1
ATOM 576 C C . GLY A 1 76 ? 18.622 4.918 -2.127 1.00 91.38 76 GLY A C 1
ATOM 577 O O . GLY A 1 76 ? 17.508 4.420 -1.959 1.00 91.38 76 GLY A O 1
ATOM 578 N N . PRO A 1 77 ? 19.488 4.415 -3.027 1.00 87.75 77 PRO A N 1
ATOM 579 C CA . PRO A 1 77 ? 19.171 3.291 -3.919 1.00 87.75 77 PRO A CA 1
ATOM 580 C C . PRO A 1 77 ? 18.711 2.018 -3.193 1.00 87.75 77 PRO A C 1
ATOM 582 O O . PRO A 1 77 ? 17.786 1.355 -3.653 1.00 87.75 77 PRO A O 1
ATOM 585 N N . VAL A 1 78 ? 19.260 1.756 -2.000 1.00 90.38 78 VAL A N 1
ATOM 586 C CA . VAL A 1 78 ? 18.940 0.579 -1.166 1.00 90.38 78 VAL A CA 1
ATOM 587 C C . VAL A 1 78 ? 17.457 0.532 -0.770 1.00 90.38 78 VAL A C 1
ATOM 589 O O . VAL A 1 78 ? 16.918 -0.537 -0.487 1.00 90.38 78 VAL A O 1
ATOM 592 N N . ALA A 1 79 ? 16.760 1.675 -0.801 1.00 90.50 79 ALA A N 1
ATOM 593 C CA . ALA A 1 79 ? 15.321 1.753 -0.555 1.00 90.50 79 ALA A CA 1
ATOM 594 C C . ALA A 1 79 ? 14.493 0.838 -1.470 1.00 90.50 79 ALA A C 1
ATOM 596 O O . ALA A 1 79 ? 13.388 0.456 -1.089 1.00 90.50 79 ALA A O 1
ATOM 597 N N . TYR A 1 80 ? 14.997 0.534 -2.670 1.00 91.88 80 TYR A N 1
ATOM 598 C CA . TYR A 1 80 ? 14.301 -0.262 -3.681 1.00 91.88 80 TYR A CA 1
ATOM 599 C C . TYR A 1 80 ? 14.650 -1.754 -3.626 1.00 91.88 80 TYR A C 1
ATOM 601 O O . TYR A 1 80 ? 13.861 -2.570 -4.100 1.00 91.88 80 TYR A O 1
ATOM 609 N N . ASP A 1 81 ? 15.775 -2.106 -3.004 1.00 89.88 81 ASP A N 1
ATOM 610 C CA . ASP A 1 81 ? 16.308 -3.473 -2.997 1.00 89.88 81 ASP A CA 1
ATOM 611 C C . ASP A 1 81 ? 15.789 -4.302 -1.811 1.00 89.88 81 ASP A C 1
ATOM 613 O O . ASP A 1 81 ? 15.768 -5.532 -1.863 1.00 89.88 81 ASP A O 1
ATOM 617 N N . ASN A 1 82 ? 15.329 -3.644 -0.739 1.00 89.38 82 ASN A N 1
ATOM 618 C CA . ASN A 1 82 ? 14.849 -4.307 0.474 1.00 89.38 82 ASN A CA 1
ATOM 619 C C . ASN A 1 82 ? 13.337 -4.132 0.686 1.00 89.38 82 ASN A C 1
ATOM 621 O O . ASN A 1 82 ? 12.868 -3.305 1.474 1.00 89.38 82 ASN A O 1
ATOM 625 N N . TRP A 1 83 ? 12.557 -4.961 -0.008 1.00 92.19 83 TRP A N 1
ATOM 626 C CA . TRP A 1 83 ? 11.094 -4.962 0.079 1.00 92.19 83 TRP A CA 1
ATOM 627 C C . TRP A 1 83 ? 10.571 -5.173 1.510 1.00 92.19 83 TRP A C 1
ATOM 629 O O . TRP A 1 83 ? 9.633 -4.505 1.947 1.00 92.19 83 TRP A O 1
ATOM 639 N N . GLN A 1 84 ? 11.173 -6.096 2.257 1.00 92.31 84 GLN A N 1
ATOM 640 C CA . GLN A 1 84 ? 10.743 -6.468 3.602 1.00 92.31 84 GLN A CA 1
ATOM 641 C C . GLN A 1 84 ? 10.904 -5.297 4.573 1.00 92.31 84 GLN A C 1
ATOM 643 O O . GLN A 1 84 ? 10.000 -5.014 5.362 1.00 92.31 84 GLN A O 1
ATOM 648 N N . GLU A 1 85 ? 12.023 -4.582 4.486 1.00 93.50 85 GLU A N 1
ATOM 649 C CA . GLU A 1 85 ? 12.271 -3.388 5.288 1.00 93.50 85 GLU A CA 1
ATOM 650 C C . GLU A 1 85 ? 11.341 -2.231 4.904 1.00 93.50 85 GLU A C 1
ATOM 652 O O . GLU A 1 85 ? 10.826 -1.534 5.787 1.00 93.50 85 GLU A O 1
ATOM 657 N N . TYR A 1 86 ? 11.076 -2.054 3.605 1.00 94.31 86 TYR A N 1
ATOM 658 C CA . TYR A 1 86 ? 10.127 -1.059 3.106 1.00 94.31 86 TYR A CA 1
ATOM 659 C C . TYR A 1 86 ? 8.724 -1.289 3.686 1.00 94.31 86 TYR A C 1
ATOM 661 O O . TYR A 1 86 ? 8.140 -0.385 4.288 1.00 94.31 86 TYR A O 1
ATOM 669 N N . VAL A 1 87 ? 8.211 -2.523 3.599 1.00 92.12 87 VAL A N 1
ATOM 670 C CA . VAL A 1 87 ? 6.914 -2.914 4.179 1.00 92.12 87 VAL A CA 1
ATOM 671 C C . VAL A 1 87 ? 6.919 -2.787 5.702 1.00 92.12 87 VAL A C 1
ATOM 673 O O . VAL A 1 87 ? 5.938 -2.316 6.277 1.00 92.12 87 VAL A O 1
ATOM 676 N N . GLY A 1 88 ? 8.006 -3.181 6.369 1.00 92.06 88 GLY A N 1
ATOM 677 C CA . GLY A 1 88 ? 8.157 -3.036 7.818 1.00 92.06 88 GLY A CA 1
ATOM 678 C C . GLY A 1 88 ? 8.057 -1.578 8.267 1.00 92.06 88 GLY A C 1
ATOM 679 O O . GLY A 1 88 ? 7.317 -1.268 9.199 1.00 92.06 88 GLY A O 1
ATOM 680 N N . SER A 1 89 ? 8.720 -0.673 7.548 1.00 91.69 89 SER A N 1
ATOM 681 C CA . SER A 1 89 ? 8.709 0.770 7.820 1.00 91.69 89 SER A CA 1
ATOM 682 C C . SER A 1 89 ? 7.352 1.409 7.511 1.00 91.69 89 SER A C 1
ATOM 684 O O . SER A 1 89 ? 6.858 2.224 8.293 1.00 91.69 89 SER A O 1
ATOM 686 N N . LEU A 1 90 ? 6.715 1.001 6.406 1.00 91.44 90 LEU A N 1
ATOM 687 C CA . LEU A 1 90 ? 5.356 1.415 6.048 1.00 91.44 90 LEU A CA 1
ATOM 688 C C . LEU A 1 90 ? 4.371 1.003 7.151 1.00 91.44 90 LEU A C 1
ATOM 690 O O . LEU A 1 90 ? 3.598 1.831 7.634 1.00 91.44 90 LEU A O 1
ATOM 694 N N . ARG A 1 91 ? 4.441 -0.258 7.602 1.00 87.56 91 ARG A N 1
ATOM 695 C CA . ARG A 1 91 ? 3.642 -0.766 8.724 1.00 87.56 91 ARG A CA 1
ATOM 696 C C . ARG A 1 91 ? 3.932 0.027 9.990 1.00 87.56 91 ARG A C 1
ATOM 698 O O . ARG A 1 91 ? 2.996 0.526 10.581 1.00 87.56 91 ARG A O 1
ATOM 705 N N . ALA A 1 92 ? 5.183 0.213 10.396 1.00 87.62 92 ALA A N 1
ATOM 706 C CA . ALA A 1 92 ? 5.498 0.943 11.626 1.00 87.62 92 ALA A CA 1
ATOM 707 C C . ALA A 1 92 ? 4.917 2.371 11.652 1.00 87.62 92 ALA A C 1
ATOM 709 O O . ALA A 1 92 ? 4.501 2.848 12.703 1.00 87.62 92 ALA A O 1
ATOM 710 N N . ARG A 1 93 ? 4.858 3.046 10.496 1.00 86.31 93 ARG A N 1
ATOM 711 C CA . ARG A 1 93 ? 4.362 4.424 10.395 1.00 86.31 93 ARG A CA 1
ATOM 712 C C . ARG A 1 93 ? 2.847 4.537 10.241 1.00 86.31 93 ARG A C 1
ATOM 714 O O . ARG A 1 93 ? 2.255 5.460 10.793 1.00 86.31 93 ARG A O 1
ATOM 721 N N . PHE A 1 94 ? 2.237 3.663 9.443 1.00 83.25 94 PHE A N 1
ATOM 722 C CA . PHE A 1 94 ? 0.822 3.769 9.066 1.00 83.25 94 PHE A CA 1
ATOM 723 C C . PHE A 1 94 ? -0.075 2.745 9.752 1.00 83.25 94 PHE A C 1
ATOM 725 O O . PHE A 1 94 ? -1.296 2.893 9.733 1.00 83.25 94 PHE A O 1
ATOM 732 N N . ARG A 1 95 ? 0.498 1.735 10.406 1.00 73.25 95 ARG A N 1
ATOM 733 C CA . ARG A 1 95 ? -0.258 0.857 11.292 1.00 73.25 95 ARG A CA 1
ATOM 734 C C . ARG A 1 95 ? -0.566 1.633 12.570 1.00 73.25 95 ARG A C 1
ATOM 736 O O . ARG A 1 95 ? 0.263 1.723 13.471 1.00 73.25 95 ARG A O 1
ATOM 743 N N . LYS A 1 96 ? -1.777 2.183 12.661 1.00 63.62 96 LYS A N 1
ATOM 744 C CA . LYS A 1 96 ? -2.392 2.477 13.962 1.00 63.62 96 LYS A CA 1
ATOM 745 C C . LYS A 1 96 ? -2.491 1.170 14.767 1.00 63.62 96 LYS A C 1
ATOM 747 O O . LYS A 1 96 ? -2.700 0.104 14.189 1.00 63.62 96 LYS A O 1
ATOM 752 N N . GLN A 1 97 ? -2.338 1.248 16.094 1.00 50.59 97 GLN A N 1
ATOM 753 C CA . GLN A 1 97 ? -2.831 0.197 16.993 1.00 50.59 97 GLN A CA 1
ATOM 754 C C . GLN A 1 97 ? -4.307 -0.039 16.657 1.00 50.59 97 GLN A C 1
ATOM 756 O O . GLN A 1 97 ? -5.071 0.920 16.610 1.00 50.59 97 GLN A O 1
ATOM 761 N N . GLY A 1 98 ? -4.683 -1.273 16.360 1.00 49.59 98 GLY A N 1
ATOM 762 C CA . GLY A 1 98 ? -5.938 -1.563 15.670 1.00 49.59 98 GLY A CA 1
ATOM 763 C C . GLY A 1 98 ? -5.632 -2.211 14.334 1.00 49.59 98 GLY A C 1
ATOM 764 O O . GLY A 1 98 ? -5.898 -1.673 13.267 1.00 49.59 98 GLY A O 1
ATOM 765 N N . TYR A 1 99 ? -5.015 -3.389 14.407 1.00 53.38 99 TYR A N 1
ATOM 766 C CA . TYR A 1 99 ? -5.473 -4.436 13.508 1.00 53.38 99 TYR A CA 1
ATOM 767 C C . TYR A 1 99 ? -6.991 -4.485 13.724 1.00 53.38 99 TYR A C 1
ATOM 769 O O . TYR A 1 99 ? -7.382 -4.540 14.892 1.00 53.38 99 TYR A O 1
ATOM 777 N N . ASP A 1 100 ? -7.803 -4.413 12.667 1.00 62.41 100 ASP A N 1
ATOM 778 C CA . ASP A 1 100 ? -9.152 -4.974 12.747 1.00 62.41 100 ASP A CA 1
ATOM 779 C C . ASP A 1 100 ? -8.917 -6.380 13.303 1.00 62.41 100 ASP A C 1
ATOM 781 O O . ASP A 1 100 ? -8.277 -7.204 12.643 1.00 62.41 100 ASP A O 1
ATOM 785 N N . ASP A 1 101 ? -9.256 -6.592 14.569 1.00 70.00 101 ASP A N 1
ATOM 786 C CA . ASP A 1 101 ? -9.296 -7.904 15.190 1.00 70.00 101 ASP A CA 1
ATOM 787 C C . ASP A 1 101 ? -10.771 -8.245 15.140 1.00 70.00 101 ASP A C 1
ATOM 789 O O . ASP A 1 101 ? -11.504 -7.987 16.098 1.00 70.00 101 ASP A O 1
ATOM 793 N N . PRO A 1 102 ? -11.253 -8.746 13.990 1.00 75.62 102 PRO A N 1
ATOM 794 C CA . PRO A 1 102 ? -12.674 -8.860 13.761 1.00 75.62 102 PRO A CA 1
ATOM 795 C C . PRO A 1 102 ? -13.255 -9.888 14.727 1.00 75.62 102 PRO A C 1
ATOM 797 O O . PRO A 1 102 ? -14.444 -9.855 14.998 1.00 75.62 102 PRO A O 1
ATOM 800 N N . LEU A 1 103 ? -12.421 -10.775 15.288 1.00 78.50 103 LEU A N 1
ATOM 801 C CA . LEU A 1 103 ? -12.804 -11.714 16.326 1.00 78.50 103 LEU A CA 1
ATOM 802 C C . LEU A 1 103 ? -12.962 -11.024 17.690 1.00 78.50 103 LEU A C 1
ATOM 804 O O . LEU A 1 103 ? -13.940 -11.296 18.386 1.00 78.50 103 LEU A O 1
ATOM 808 N N . ALA A 1 104 ? -12.055 -10.124 18.082 1.00 79.25 104 ALA A N 1
ATOM 809 C CA . ALA A 1 104 ? -12.228 -9.318 19.293 1.00 79.25 104 ALA A CA 1
ATOM 810 C C . ALA A 1 104 ? -13.386 -8.319 19.166 1.00 79.25 104 ALA A C 1
ATOM 812 O O . ALA A 1 104 ? -14.139 -8.133 20.122 1.00 79.25 104 ALA A O 1
ATOM 813 N N . GLU A 1 105 ? -13.568 -7.707 17.999 1.00 82.12 105 GLU A N 1
ATOM 814 C CA . GLU A 1 105 ? -14.701 -6.829 17.707 1.00 82.12 105 GLU A CA 1
ATOM 815 C C . GLU A 1 105 ? -16.018 -7.607 17.720 1.00 82.12 105 GLU A C 1
ATOM 817 O O . GLU A 1 105 ? -16.958 -7.180 18.383 1.00 82.12 105 GLU A O 1
ATOM 822 N N . LEU A 1 106 ? -16.062 -8.799 17.113 1.00 84.62 106 LEU A N 1
ATOM 823 C CA . LEU A 1 106 ? -17.218 -9.696 17.176 1.00 84.62 106 LEU A CA 1
ATOM 824 C C . LEU A 1 106 ? -17.526 -10.126 18.615 1.00 84.62 106 LEU A C 1
ATOM 826 O O . LEU A 1 106 ? -18.682 -10.114 19.028 1.00 84.62 106 LEU A O 1
ATOM 830 N N . LYS A 1 107 ? -16.500 -10.461 19.408 1.00 83.12 107 LYS A N 1
ATOM 831 C CA . LYS A 1 107 ? -16.643 -10.813 20.831 1.00 83.12 107 LYS A CA 1
ATOM 832 C C . LYS A 1 107 ? -17.218 -9.659 21.660 1.00 83.12 107 LYS A C 1
ATOM 834 O O . LYS A 1 107 ? -17.934 -9.901 22.630 1.00 83.12 107 LYS A O 1
ATOM 839 N N . ASN A 1 108 ? -16.878 -8.423 21.306 1.00 86.12 108 ASN A N 1
ATOM 840 C CA . ASN A 1 108 ? -17.311 -7.222 22.016 1.00 86.12 108 ASN A CA 1
ATOM 841 C C . ASN A 1 108 ? -18.578 -6.588 21.420 1.00 86.12 108 ASN A C 1
ATOM 843 O O . ASN A 1 108 ? -19.090 -5.626 21.998 1.00 86.12 108 ASN A O 1
ATOM 847 N N . LEU A 1 109 ? -19.095 -7.113 20.304 1.00 88.31 109 LEU A N 1
ATOM 848 C CA . LEU A 1 109 ? -20.285 -6.602 19.638 1.00 88.31 109 LEU A CA 1
ATOM 849 C C . LEU A 1 109 ? -21.511 -6.795 20.538 1.00 88.31 109 LEU A C 1
ATOM 851 O O . LEU A 1 109 ? -21.903 -7.913 20.871 1.00 88.31 109 LEU A O 1
ATOM 855 N N . LYS A 1 110 ? -22.139 -5.683 20.920 1.00 86.88 110 LYS A N 1
ATOM 856 C CA . LYS A 1 110 ? -23.382 -5.654 21.696 1.00 86.88 110 LYS A CA 1
ATOM 857 C C . LYS A 1 110 ? -24.423 -4.864 20.925 1.00 86.88 110 LYS A C 1
ATOM 859 O O . LYS A 1 110 ? -24.095 -3.850 20.316 1.00 86.88 110 LYS A O 1
ATOM 864 N N . GLN A 1 111 ? -25.677 -5.294 20.991 1.00 88.38 111 GLN A N 1
ATOM 865 C CA . GLN A 1 111 ? -26.780 -4.492 20.482 1.00 88.38 111 GLN A CA 1
ATOM 866 C C . GLN A 1 111 ? -26.969 -3.282 21.404 1.00 88.38 111 GLN A C 1
ATOM 868 O O . GLN A 1 111 ? -27.496 -3.403 22.508 1.00 88.38 111 GLN A O 1
ATOM 873 N N . THR A 1 112 ? -26.492 -2.122 20.967 1.00 86.06 112 THR A N 1
ATOM 874 C CA . THR A 1 112 ? -26.660 -0.845 21.674 1.00 86.06 112 THR A CA 1
ATOM 875 C C . THR A 1 112 ? -27.859 -0.054 21.155 1.00 86.06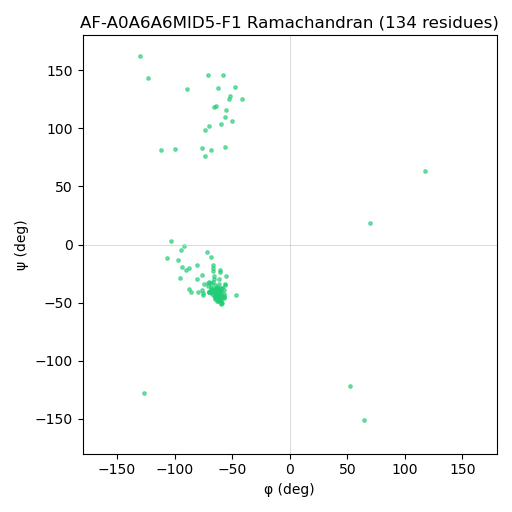 112 THR A C 1
ATOM 877 O O . THR A 1 112 ? -28.485 0.667 21.927 1.00 86.06 112 THR A O 1
ATOM 880 N N . HIS A 1 113 ? -28.206 -0.230 19.876 1.00 82.19 113 HIS A N 1
ATOM 881 C CA . HIS A 1 113 ? -29.313 0.447 19.198 1.00 82.19 113 HIS A CA 1
ATOM 882 C C . HIS A 1 113 ? -30.255 -0.572 18.523 1.00 82.19 113 HIS A C 1
ATOM 884 O O . HIS A 1 113 ? -30.748 -1.512 19.158 1.00 82.19 113 HIS A O 1
ATOM 890 N N . GLY A 1 114 ? -30.532 -0.384 17.230 1.00 90.56 114 GLY A N 1
ATOM 891 C CA . GLY A 1 114 ? -31.433 -1.222 16.453 1.00 90.56 114 GLY A CA 1
ATOM 892 C C . GLY A 1 114 ? -30.857 -2.607 16.176 1.00 90.56 114 GLY A C 1
ATOM 893 O O . GLY A 1 114 ? -29.659 -2.775 15.955 1.00 90.56 114 GLY A O 1
ATOM 894 N N . LEU A 1 115 ? -31.742 -3.604 16.134 1.00 90.31 115 LEU A N 1
ATOM 895 C CA . LEU A 1 115 ? -31.374 -4.976 15.783 1.00 90.31 115 LEU A CA 1
ATOM 896 C C . LEU A 1 115 ? -30.738 -5.056 14.387 1.00 90.31 115 LEU A C 1
ATOM 898 O O . LEU A 1 115 ? -29.787 -5.804 14.196 1.00 90.31 115 LEU A O 1
ATOM 902 N N . GLN A 1 116 ? -31.225 -4.256 13.434 1.00 90.75 116 GLN A N 1
ATOM 903 C CA . GLN A 1 116 ? -30.690 -4.229 12.072 1.00 90.75 116 GLN A CA 1
ATOM 904 C C . GLN A 1 116 ? -29.218 -3.798 12.039 1.00 90.75 116 GLN A C 1
ATOM 906 O O . GLN A 1 116 ? -28.399 -4.473 11.435 1.00 90.75 116 GLN A O 1
ATOM 911 N N . GLU A 1 117 ? -28.861 -2.737 12.763 1.00 87.88 117 GLU A N 1
ATOM 912 C CA . GLU A 1 117 ? -27.485 -2.226 12.829 1.00 87.88 117 GLU A CA 1
ATOM 913 C C . GLU A 1 117 ? -26.525 -3.239 13.472 1.00 87.88 117 GLU A C 1
ATOM 915 O O . GLU A 1 117 ? -25.384 -3.410 13.034 1.00 87.88 117 GLU A O 1
ATOM 920 N N . TYR A 1 118 ? -27.004 -3.963 14.490 1.00 92.06 118 TYR A N 1
ATOM 921 C CA . TYR A 1 118 ? -26.264 -5.073 15.082 1.00 92.06 118 TYR A CA 1
ATOM 922 C C . TYR A 1 118 ? -26.008 -6.189 14.060 1.00 92.06 118 TYR A C 1
ATOM 924 O O . TYR A 1 118 ? -24.874 -6.656 13.949 1.00 92.06 118 TYR A O 1
ATOM 932 N N . LEU A 1 119 ? -27.036 -6.601 13.311 1.00 92.19 119 LEU A N 1
ATOM 933 C CA . LEU A 1 119 ? -26.925 -7.662 12.307 1.00 92.19 119 LEU A CA 1
ATOM 934 C C . LEU A 1 119 ? -26.001 -7.257 11.153 1.00 92.19 119 LEU A C 1
ATOM 936 O O . LEU A 1 119 ? -25.110 -8.027 10.803 1.00 92.19 119 LEU A O 1
ATOM 940 N N . ASP A 1 120 ? -26.127 -6.031 10.645 1.00 91.19 120 ASP A N 1
ATOM 941 C CA . ASP A 1 120 ? -25.264 -5.506 9.581 1.00 91.19 120 ASP A CA 1
ATOM 942 C C . ASP A 1 120 ? -23.786 -5.504 10.017 1.00 91.19 120 ASP A C 1
ATOM 944 O O . ASP A 1 120 ? -22.887 -5.885 9.261 1.00 91.19 120 ASP A O 1
ATOM 948 N N . THR A 1 121 ? -23.524 -5.126 11.273 1.00 88.44 121 THR A N 1
ATOM 949 C CA . THR A 1 121 ? -22.171 -5.138 11.849 1.00 88.44 121 THR A CA 1
ATOM 950 C C . THR A 1 121 ? -21.658 -6.566 12.058 1.00 88.44 121 THR A C 1
ATOM 952 O O . THR A 1 121 ? -20.493 -6.856 11.776 1.00 88.44 121 THR A O 1
ATOM 955 N N . PHE A 1 122 ? -22.517 -7.483 12.511 1.00 89.38 122 PHE A N 1
ATOM 956 C CA . PHE A 1 122 ? -22.182 -8.897 12.669 1.00 89.38 122 PHE A CA 1
ATOM 957 C C . PHE A 1 122 ? -21.795 -9.533 11.326 1.00 89.38 122 PHE A C 1
ATOM 959 O O . PHE A 1 122 ? -20.739 -10.164 11.231 1.00 89.38 122 PHE A O 1
ATOM 966 N N . ASP A 1 123 ? -22.587 -9.310 10.276 1.00 90.88 123 ASP A N 1
ATOM 967 C CA . ASP A 1 123 ? -22.351 -9.855 8.935 1.00 90.88 123 ASP A CA 1
ATOM 968 C C . ASP A 1 123 ? -21.073 -9.297 8.290 1.00 90.88 123 ASP A C 1
ATOM 970 O O . ASP A 1 123 ? -20.396 -9.995 7.531 1.00 90.88 123 ASP A O 1
ATOM 974 N N . ALA A 1 124 ? -20.682 -8.067 8.634 1.00 87.62 124 ALA A N 1
ATOM 975 C CA . ALA A 1 124 ? -19.421 -7.479 8.193 1.00 87.62 124 ALA A CA 1
ATOM 976 C C . ALA A 1 124 ? -18.188 -8.059 8.918 1.00 87.62 124 ALA A C 1
ATOM 978 O O . ALA A 1 124 ? -17.113 -8.163 8.314 1.00 87.62 124 ALA A O 1
ATOM 979 N N . LEU A 1 125 ? -18.314 -8.415 10.203 1.00 87.81 125 LEU A N 1
ATOM 980 C CA . LEU A 1 125 ? -17.210 -8.904 11.044 1.00 87.81 125 LEU A CA 1
ATOM 981 C C . LEU A 1 125 ? -17.010 -10.422 10.949 1.00 87.81 125 LEU A C 1
ATOM 983 O O . LEU A 1 125 ? -15.871 -10.895 10.910 1.00 87.81 125 LEU A O 1
ATOM 987 N N . TYR A 1 126 ? -18.096 -11.194 10.865 1.00 86.38 126 TYR A N 1
ATOM 988 C CA . TYR A 1 126 ? -18.072 -12.658 10.916 1.00 86.38 126 TYR A CA 1
ATOM 989 C C . TYR A 1 126 ? -17.178 -13.313 9.838 1.00 86.38 126 TYR A C 1
ATOM 991 O O . TYR A 1 126 ? -16.348 -14.158 10.191 1.00 86.38 126 TYR A O 1
ATOM 999 N N . PRO A 1 127 ? -17.228 -12.914 8.548 1.00 85.00 127 PRO A N 1
ATOM 1000 C CA . PRO A 1 127 ? -16.353 -13.479 7.517 1.00 85.00 127 PRO A CA 1
ATOM 1001 C C . PRO A 1 127 ? -14.875 -13.132 7.735 1.00 85.00 127 PRO A C 1
ATOM 1003 O O . PRO A 1 127 ? -13.989 -13.923 7.407 1.00 85.00 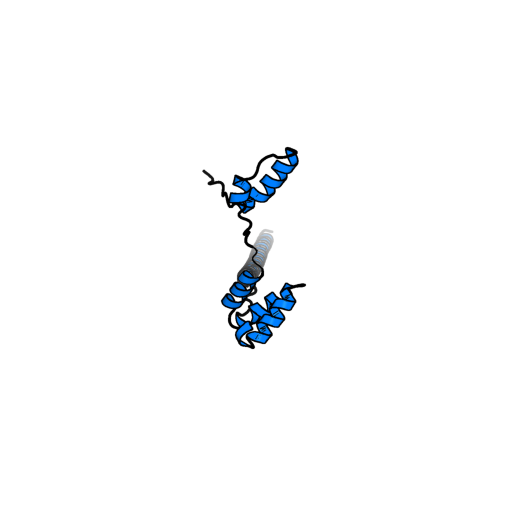127 PRO A O 1
ATOM 1006 N N . LYS A 1 128 ? -14.603 -11.952 8.305 1.00 80.88 128 LYS A N 1
ATOM 1007 C CA . LYS A 1 128 ? -13.246 -11.451 8.560 1.00 80.88 128 LYS A CA 1
ATOM 1008 C C . LYS A 1 128 ? -12.598 -12.127 9.772 1.00 80.88 128 LYS A C 1
ATOM 1010 O O . LYS A 1 128 ? -11.378 -12.244 9.815 1.00 80.88 128 LYS A O 1
ATOM 1015 N N . ALA A 1 129 ? -13.399 -12.614 10.722 1.00 79.81 129 ALA A N 1
ATOM 1016 C CA . ALA A 1 129 ? -12.933 -13.312 11.922 1.00 79.81 129 ALA A CA 1
ATOM 1017 C C . ALA A 1 129 ? -12.389 -14.729 11.645 1.00 79.81 129 ALA A C 1
ATOM 1019 O O . ALA A 1 129 ? -11.860 -15.376 12.547 1.00 79.81 129 ALA A O 1
ATOM 1020 N N . GLY A 1 130 ? -12.504 -15.235 10.410 1.00 69.88 130 GLY A N 1
ATOM 1021 C CA . GLY A 1 130 ? -11.886 -16.500 10.009 1.00 69.88 130 GLY A CA 1
ATOM 1022 C C . GLY A 1 130 ? -12.511 -17.745 10.645 1.00 69.88 130 GLY A C 1
ATOM 1023 O O . GLY A 1 130 ? -11.884 -18.806 10.624 1.00 69.88 130 GLY A O 1
ATOM 1024 N N . VAL A 1 131 ? -13.740 -17.646 11.171 1.00 67.12 131 VAL A N 1
ATOM 1025 C CA . VAL A 1 131 ? -14.516 -18.789 11.677 1.00 67.12 131 VAL A CA 1
ATOM 1026 C C . VAL A 1 131 ? -14.913 -19.660 10.485 1.00 67.12 131 VAL A C 1
ATOM 1028 O O . VAL A 1 131 ? -16.004 -19.555 9.925 1.00 67.12 131 VAL A O 1
ATOM 1031 N N . ARG A 1 132 ? -13.988 -20.512 10.033 1.00 58.84 132 ARG A N 1
ATOM 1032 C CA . ARG A 1 132 ? -14.311 -21.554 9.065 1.00 58.84 132 ARG A CA 1
ATOM 1033 C C . ARG A 1 132 ? -15.300 -22.483 9.749 1.00 58.84 132 ARG A C 1
ATOM 1035 O O . ARG A 1 132 ? -14.974 -23.083 10.769 1.00 58.84 132 ARG A O 1
ATOM 1042 N N . ARG A 1 133 ? -16.502 -22.606 9.182 1.00 51.84 133 ARG A N 1
ATOM 1043 C CA . ARG A 1 133 ? -17.385 -23.724 9.512 1.00 51.84 133 ARG A CA 1
ATOM 1044 C C . ARG A 1 133 ? -16.583 -24.986 9.210 1.00 51.84 133 ARG A C 1
ATOM 1046 O O . ARG A 1 133 ? -16.282 -25.253 8.048 1.00 51.84 133 ARG A O 1
ATOM 1053 N N . SER A 1 134 ? -16.177 -25.714 10.244 1.00 50.19 134 SER A N 1
ATOM 1054 C CA . SER A 1 134 ? -15.790 -27.109 10.092 1.00 50.19 134 SER A CA 1
ATOM 1055 C C . SER A 1 134 ? -17.019 -27.817 9.538 1.00 50.19 134 SER A C 1
ATOM 1057 O O . SER A 1 134 ? -18.015 -27.977 10.244 1.00 50.19 134 SER A O 1
ATOM 1059 N N . SER A 1 135 ? -16.987 -28.109 8.239 1.00 38.56 135 SER A N 1
ATOM 1060 C CA . SER A 1 135 ? -17.979 -28.978 7.620 1.00 38.56 135 SER A CA 1
ATOM 1061 C C . SER A 1 135 ? -17.851 -30.360 8.270 1.00 38.56 135 SER A C 1
ATOM 1063 O O . SER A 1 135 ? -16.711 -30.802 8.442 1.00 38.56 135 SER A O 1
ATOM 1065 N N . PRO A 1 136 ? -18.964 -31.008 8.655 1.00 53.69 136 PRO A N 1
ATOM 1066 C CA . PRO A 1 136 ? -18.972 -32.426 8.999 1.00 53.69 136 PRO A CA 1
ATOM 1067 C C . PRO A 1 136 ? -18.503 -33.284 7.821 1.00 53.69 136 PRO A C 1
ATOM 1069 O O . PRO A 1 136 ? -18.711 -32.845 6.661 1.00 53.69 136 PRO A O 1
#

pLDDT: mean 81.45, std 14.08, range [38.56, 96.5]

Radius of gyration: 32.05 Å; Cα contacts (8 Å, |Δi|>4): 48; chains: 1; bounding box: 51×67×83 Å

Secondary structure (DSSP, 8-state):
-HHHHHHHHHHHHHHHHHHHHHHHHHHHHHHHHHHHHHHHTT------GGGHHHHHHTT--THHHHHHHHHHHHHGGGGGT-HHHHHHHHHHHH--S----HHHHHHH---SS-HHHHHHHHHHHTTTTT------

Mean predicted aligned error: 18.16 Å